Protein AF-A0A6B2M6K3-F1 (afdb_monomer)

Solvent-accessible surface area (backbone atoms only — not comparable to full-atom values): 8985 Å² total; per-residue (Å²): 139,57,72,66,62,59,53,53,52,53,52,53,50,50,54,51,51,53,51,52,51,52,52,52,52,52,52,51,50,54,51,51,52,52,50,50,53,51,52,49,52,56,49,52,51,53,48,51,51,50,52,54,51,51,57,51,49,53,51,51,51,52,51,51,50,53,51,51,52,53,63,71,32,72,67,44,54,53,52,48,34,61,72,72,67,51,92,77,68,83,80,56,78,90,74,64,80,85,81,79,84,74,91,65,91,80,83,84,75,96,70,80,93,74,83,83,76,92,72,74,95,67,74,81,75,82,77,66,74,74,67,71,68,65,65,78,70,62,82,83,130

pLDDT: mean 72.67, std 19.95, range [39.03, 97.38]

Mean predicted aligned error: 18.48 Å

Structure (mmCIF, N/CA/C/O backbone):
data_AF-A0A6B2M6K3-F1
#
_entry.id   AF-A0A6B2M6K3-F1
#
loop_
_atom_site.group_PDB
_atom_site.id
_atom_site.type_symbol
_atom_site.label_atom_id
_atom_site.label_alt_id
_atom_site.label_comp_id
_atom_site.label_asym_id
_atom_site.label_entity_id
_atom_site.label_seq_id
_atom_site.pdbx_PDB_ins_code
_atom_site.Cartn_x
_atom_site.Cartn_y
_atom_site.Cartn_z
_atom_site.occupancy
_atom_site.B_iso_or_equiv
_atom_site.auth_seq_id
_atom_site.auth_comp_id
_atom_site.auth_asym_id
_atom_site.auth_atom_id
_atom_site.pdbx_PDB_model_num
ATOM 1 N N . MET A 1 1 ? 34.472 6.040 -60.164 1.00 49.94 1 MET A N 1
ATOM 2 C CA . MET A 1 1 ? 34.054 5.332 -58.929 1.00 49.94 1 MET A CA 1
ATOM 3 C C . MET A 1 1 ? 32.538 5.441 -58.815 1.00 49.94 1 MET A C 1
ATOM 5 O O . MET A 1 1 ? 32.033 6.364 -58.208 1.00 49.94 1 MET A O 1
ATOM 9 N N . SER A 1 2 ? 31.827 4.780 -59.728 1.00 51.56 2 SER A N 1
ATOM 10 C CA . SER A 1 2 ? 31.154 3.479 -59.547 1.00 51.56 2 SER A CA 1
ATOM 11 C C . SER A 1 2 ? 29.862 3.610 -58.733 1.00 51.56 2 SER A C 1
ATOM 13 O O . SER A 1 2 ? 29.848 3.414 -57.521 1.00 51.56 2 SER A O 1
ATOM 15 N N . ALA A 1 3 ? 28.770 3.923 -59.443 1.00 63.97 3 ALA A N 1
ATOM 16 C CA . ALA A 1 3 ? 27.399 3.917 -58.926 1.00 63.97 3 ALA A CA 1
ATOM 17 C C . ALA A 1 3 ? 27.023 2.577 -58.261 1.00 63.97 3 ALA A C 1
ATOM 19 O O . ALA A 1 3 ? 26.192 2.549 -57.360 1.00 63.97 3 ALA A O 1
ATOM 20 N N . MET A 1 4 ? 27.705 1.489 -58.636 1.00 63.09 4 MET A N 1
ATOM 21 C CA . MET A 1 4 ? 27.540 0.165 -58.041 1.00 63.09 4 MET A CA 1
ATOM 22 C C . MET A 1 4 ? 27.982 0.117 -56.565 1.00 63.09 4 MET A C 1
ATOM 24 O O . MET A 1 4 ? 27.275 -0.444 -55.736 1.00 63.09 4 MET A O 1
ATOM 28 N N . ILE A 1 5 ? 29.083 0.787 -56.198 1.00 71.19 5 ILE A N 1
ATOM 29 C CA . ILE A 1 5 ? 29.545 0.870 -54.794 1.00 71.19 5 ILE A CA 1
ATOM 30 C C . ILE A 1 5 ? 28.555 1.696 -53.949 1.00 71.19 5 ILE A C 1
ATOM 32 O O . ILE A 1 5 ? 28.354 1.456 -52.756 1.00 71.19 5 ILE A O 1
ATOM 36 N N . GLN A 1 6 ? 27.893 2.675 -54.570 1.00 73.12 6 GLN A N 1
ATOM 37 C CA . GLN A 1 6 ? 26.918 3.534 -53.901 1.00 73.12 6 GLN A CA 1
ATOM 38 C C . GLN A 1 6 ? 25.573 2.826 -53.643 1.00 73.12 6 GLN A C 1
ATOM 40 O O . GLN A 1 6 ? 24.878 3.166 -52.687 1.00 73.12 6 GLN A O 1
ATOM 45 N N . GLU A 1 7 ? 25.204 1.840 -54.462 1.00 75.44 7 GLU A N 1
ATOM 46 C CA . GLU A 1 7 ? 24.021 0.994 -54.251 1.00 75.44 7 GLU A CA 1
ATOM 47 C C . GLU A 1 7 ? 24.249 -0.006 -53.107 1.00 75.44 7 GLU A C 1
ATOM 49 O O . GLU A 1 7 ? 23.431 -0.098 -52.189 1.00 75.44 7 GLU A O 1
ATOM 54 N N . GLU A 1 8 ? 25.401 -0.687 -53.095 1.00 80.25 8 GLU A N 1
ATOM 55 C CA . GLU A 1 8 ? 25.747 -1.648 -52.041 1.00 80.25 8 GLU A CA 1
ATOM 56 C C . GLU A 1 8 ? 25.802 -0.982 -50.661 1.00 80.25 8 GLU 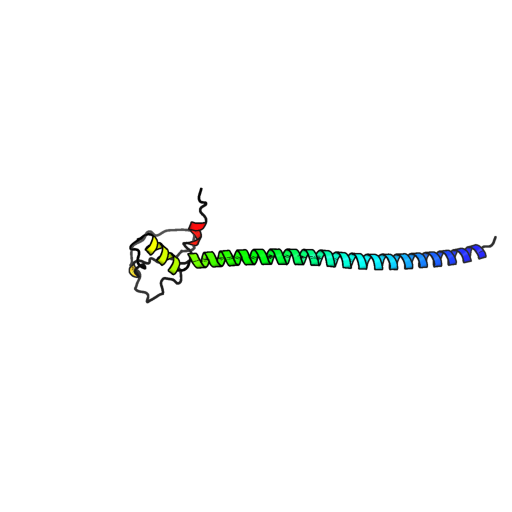A C 1
ATOM 58 O O . GLU A 1 8 ? 25.205 -1.463 -49.696 1.00 80.25 8 GLU A O 1
ATOM 63 N N . THR A 1 9 ? 26.442 0.185 -50.566 1.00 85.06 9 THR A N 1
ATOM 64 C CA . THR A 1 9 ? 26.547 0.936 -49.304 1.00 85.06 9 THR A CA 1
ATOM 65 C C . THR A 1 9 ? 25.189 1.361 -48.742 1.00 85.06 9 THR A C 1
ATOM 67 O O . THR A 1 9 ? 25.025 1.347 -47.519 1.00 85.06 9 THR A O 1
ATOM 70 N N . ARG A 1 10 ? 24.189 1.664 -49.588 1.00 85.94 10 ARG A N 1
ATOM 71 C CA . ARG A 1 10 ? 22.808 1.956 -49.144 1.00 85.94 10 ARG A CA 1
ATOM 72 C C . ARG A 1 10 ? 22.110 0.735 -48.555 1.00 85.94 10 ARG A C 1
ATOM 74 O O . ARG A 1 10 ? 21.361 0.872 -47.589 1.00 85.94 10 ARG A O 1
ATOM 81 N N . ILE A 1 11 ? 22.331 -0.448 -49.127 1.00 90.44 11 ILE A N 1
ATOM 82 C CA . ILE A 1 11 ? 21.752 -1.696 -48.613 1.00 90.44 11 ILE A CA 1
ATOM 83 C C . ILE A 1 11 ? 22.368 -2.022 -47.250 1.00 90.44 11 ILE A C 1
ATOM 85 O O . ILE A 1 11 ? 21.630 -2.256 -46.292 1.00 90.44 11 ILE A O 1
ATOM 89 N N . TYR A 1 12 ? 23.696 -1.940 -47.126 1.00 92.12 12 TYR A N 1
ATOM 90 C CA . TYR A 1 12 ? 24.377 -2.172 -45.851 1.00 92.12 12 TYR A CA 1
ATOM 91 C C . TYR A 1 12 ? 23.943 -1.184 -44.770 1.00 92.12 12 TYR A C 1
ATOM 93 O O . TYR A 1 12 ? 23.633 -1.610 -43.661 1.00 92.12 12 TYR A O 1
ATOM 101 N N . THR A 1 13 ? 23.837 0.113 -45.080 1.00 92.12 13 THR A N 1
ATOM 102 C CA . THR A 1 13 ? 23.336 1.092 -44.098 1.00 92.12 13 THR A CA 1
ATOM 103 C C . THR A 1 13 ? 21.896 0.805 -43.692 1.00 92.12 13 THR A C 1
ATOM 105 O O . THR A 1 13 ? 21.605 0.839 -42.500 1.00 92.12 13 THR A O 1
ATOM 108 N N . ARG A 1 14 ? 21.002 0.444 -44.623 1.00 94.00 14 ARG A N 1
ATOM 109 C CA 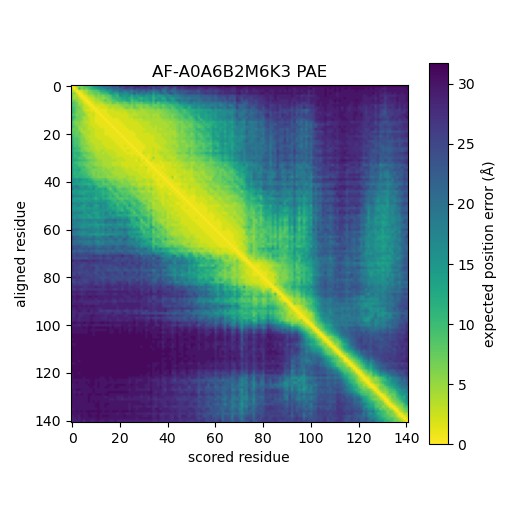. ARG A 1 14 ? 19.623 0.051 -44.276 1.00 94.00 14 ARG A CA 1
ATOM 110 C C . ARG A 1 14 ? 19.581 -1.161 -43.347 1.00 94.00 14 ARG A C 1
ATOM 112 O O . ARG A 1 14 ? 18.906 -1.106 -42.321 1.00 94.00 14 ARG A O 1
ATOM 119 N N . ILE A 1 15 ? 20.324 -2.222 -43.656 1.00 95.12 15 ILE A N 1
ATOM 120 C CA . ILE A 1 15 ? 20.386 -3.425 -42.810 1.00 95.12 15 ILE A CA 1
ATOM 121 C C . ILE A 1 15 ? 20.922 -3.074 -41.418 1.00 95.12 15 ILE A C 1
ATOM 123 O O . ILE A 1 15 ? 20.342 -3.481 -40.413 1.00 95.12 15 ILE A O 1
ATOM 127 N N . LEU A 1 16 ? 21.979 -2.264 -41.347 1.00 95.88 16 LEU A N 1
ATOM 128 C CA . LEU A 1 16 ? 22.587 -1.850 -40.085 1.00 95.88 16 LEU A CA 1
ATOM 129 C C . LEU A 1 16 ? 21.611 -1.000 -39.252 1.00 95.88 16 LEU A C 1
ATOM 131 O O . LEU A 1 16 ? 21.454 -1.242 -38.057 1.00 95.88 16 LEU A O 1
ATOM 135 N N . THR A 1 17 ? 20.868 -0.081 -39.881 1.00 96.00 17 THR A N 1
ATOM 136 C CA . THR A 1 17 ? 19.826 0.692 -39.183 1.00 96.00 17 THR A CA 1
ATOM 137 C C . THR A 1 17 ? 18.695 -0.185 -38.651 1.00 96.00 17 THR A C 1
ATOM 139 O O . THR A 1 17 ? 18.258 0.022 -37.521 1.00 96.00 17 THR A O 1
ATOM 142 N N . LEU A 1 18 ? 18.253 -1.195 -39.409 1.00 96.00 18 LEU A N 1
ATOM 143 C CA . LEU A 1 18 ? 17.226 -2.136 -38.952 1.00 96.00 18 LEU A CA 1
ATOM 144 C C . LEU A 1 18 ? 17.717 -2.979 -37.772 1.00 96.00 18 LEU A C 1
ATOM 146 O O . LEU A 1 18 ? 16.963 -3.203 -36.829 1.00 96.00 18 LEU A O 1
ATOM 150 N N . LEU A 1 19 ? 18.981 -3.400 -37.793 1.00 96.81 19 LEU A N 1
ATOM 151 C CA . LEU A 1 19 ? 19.582 -4.175 -36.710 1.00 96.81 19 LEU A CA 1
ATOM 152 C C . LEU A 1 19 ? 19.698 -3.344 -35.425 1.00 96.81 19 LEU A C 1
ATOM 154 O O . LEU A 1 19 ? 19.334 -3.823 -34.352 1.00 96.81 19 LEU A O 1
ATOM 158 N N . ILE A 1 20 ? 20.130 -2.084 -35.532 1.00 96.88 20 ILE A N 1
ATOM 159 C CA . ILE A 1 20 ? 20.167 -1.158 -34.391 1.00 96.88 20 ILE A CA 1
ATOM 160 C C . ILE A 1 20 ? 18.758 -0.920 -33.846 1.00 96.88 20 ILE A C 1
ATOM 162 O O . ILE A 1 20 ? 18.562 -0.946 -32.633 1.00 96.88 20 ILE A O 1
ATOM 166 N N . LEU A 1 21 ? 17.771 -0.716 -34.720 1.00 97.38 21 LEU A N 1
ATOM 167 C CA . LEU A 1 21 ? 16.391 -0.488 -34.301 1.00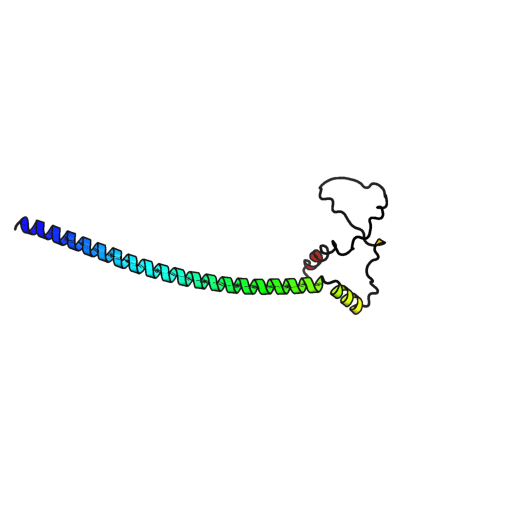 97.38 21 LEU A CA 1
ATOM 168 C C . LEU A 1 21 ? 15.816 -1.711 -33.579 1.00 97.38 21 LEU A C 1
ATOM 170 O O . LEU A 1 21 ? 15.211 -1.567 -32.519 1.00 97.38 21 LEU A O 1
ATOM 174 N N . LEU A 1 22 ? 16.071 -2.915 -34.094 1.00 97.19 22 LEU A N 1
ATOM 175 C CA . LEU A 1 22 ? 15.697 -4.164 -33.434 1.00 97.19 22 LEU A CA 1
ATOM 176 C C . LEU A 1 22 ? 16.334 -4.265 -32.040 1.00 97.19 22 LEU A C 1
ATOM 178 O O . LEU A 1 22 ? 15.634 -4.538 -31.067 1.00 97.19 22 LEU A O 1
ATOM 182 N N . ALA A 1 23 ? 17.639 -4.002 -31.930 1.00 96.38 23 ALA A N 1
ATOM 183 C CA . ALA A 1 23 ? 18.350 -4.024 -30.654 1.00 96.38 23 ALA A CA 1
ATOM 184 C C . ALA A 1 23 ? 17.807 -2.974 -29.666 1.00 96.38 23 ALA A C 1
ATOM 186 O O . ALA A 1 23 ? 17.640 -3.253 -28.482 1.00 96.38 23 ALA A O 1
ATOM 187 N N . ALA A 1 24 ? 17.476 -1.772 -30.139 1.00 97.12 24 ALA A N 1
ATOM 188 C CA . ALA A 1 24 ? 16.902 -0.725 -29.301 1.00 97.12 24 ALA A CA 1
ATOM 189 C C . ALA A 1 24 ? 15.514 -1.115 -28.767 1.00 97.12 24 ALA A C 1
ATOM 191 O O . ALA A 1 24 ? 15.217 -0.902 -27.588 1.00 97.12 24 ALA A O 1
ATOM 192 N N . VAL A 1 25 ? 14.671 -1.726 -29.604 1.00 96.94 25 VAL A N 1
ATOM 193 C CA . VAL A 1 25 ? 13.336 -2.197 -29.204 1.00 96.94 25 VAL A CA 1
ATOM 194 C C . VAL A 1 25 ? 13.434 -3.339 -28.191 1.00 96.94 25 VAL A C 1
ATOM 196 O O . VAL A 1 25 ? 12.714 -3.332 -27.195 1.00 96.94 25 VAL A O 1
ATOM 199 N N . THR A 1 26 ? 14.344 -4.297 -28.381 1.00 96.81 26 THR A N 1
ATOM 200 C CA . THR A 1 26 ? 14.504 -5.403 -27.424 1.00 96.81 26 THR A CA 1
ATOM 201 C C . THR A 1 26 ? 15.050 -4.923 -26.082 1.00 96.81 26 THR A C 1
ATOM 203 O O . THR A 1 26 ? 14.507 -5.290 -25.041 1.00 96.81 26 THR A O 1
ATOM 206 N N . VAL A 1 27 ? 16.066 -4.055 -26.079 1.00 96.44 27 VAL A N 1
ATOM 207 C CA . VAL A 1 27 ? 16.647 -3.512 -24.840 1.00 96.44 27 VAL A CA 1
ATOM 208 C C . VAL A 1 27 ? 15.633 -2.654 -24.088 1.00 96.44 27 VAL A C 1
ATOM 210 O O . VAL A 1 27 ? 15.465 -2.827 -22.881 1.00 96.44 27 VAL A O 1
ATOM 213 N N . SER A 1 28 ? 14.916 -1.768 -24.784 1.00 96.06 28 SER A N 1
ATOM 214 C CA . SER A 1 28 ? 13.873 -0.944 -24.159 1.00 96.06 28 SER A CA 1
ATOM 215 C C . SER A 1 28 ? 12.710 -1.786 -23.628 1.00 96.06 28 SER A C 1
ATOM 217 O O . SER A 1 28 ? 12.238 -1.530 -22.521 1.00 96.06 28 SER A O 1
ATOM 219 N N . GLY A 1 29 ? 12.306 -2.840 -24.344 1.00 95.75 29 GLY A N 1
ATOM 220 C CA . GLY A 1 29 ? 11.296 -3.794 -23.882 1.00 95.75 29 GLY A CA 1
ATOM 221 C C . GLY A 1 29 ? 11.713 -4.528 -22.605 1.00 95.75 29 GLY A C 1
ATOM 222 O O . GLY A 1 29 ? 10.955 -4.566 -21.633 1.00 95.75 29 GLY A O 1
ATOM 223 N N . CYS A 1 30 ? 12.942 -5.050 -22.563 1.00 94.88 30 CYS A N 1
ATOM 224 C CA . CYS A 1 30 ? 13.494 -5.706 -21.376 1.00 94.88 30 CYS A CA 1
ATOM 225 C C . CYS A 1 30 ? 13.592 -4.746 -20.183 1.00 94.88 30 CYS A C 1
ATOM 227 O O . CYS A 1 30 ? 13.190 -5.093 -19.071 1.00 94.88 30 CYS A O 1
ATOM 229 N N . LEU A 1 31 ? 14.079 -3.524 -20.411 1.00 95.88 31 LEU A N 1
ATOM 230 C CA . LEU A 1 31 ? 14.190 -2.501 -19.373 1.00 95.88 31 LEU A CA 1
ATOM 231 C C . LEU A 1 31 ? 12.812 -2.098 -18.830 1.00 95.88 31 LEU A C 1
ATOM 233 O O . LEU A 1 31 ? 12.639 -1.993 -17.617 1.00 95.88 31 LEU A O 1
ATOM 237 N N . GLY A 1 32 ? 11.821 -1.928 -19.709 1.00 95.19 32 GLY A N 1
ATOM 238 C CA . GLY A 1 32 ? 10.444 -1.617 -19.329 1.00 95.19 32 GLY A CA 1
ATOM 239 C C . GLY A 1 32 ? 9.811 -2.714 -18.473 1.00 95.19 32 GLY A C 1
ATOM 240 O O . GLY A 1 32 ? 9.155 -2.419 -17.473 1.00 95.19 32 GLY A O 1
ATOM 241 N N . LEU A 1 33 ? 10.062 -3.985 -18.803 1.00 95.06 33 LEU A N 1
ATOM 242 C CA . LEU A 1 33 ? 9.575 -5.115 -18.014 1.00 95.06 33 LEU A CA 1
ATOM 243 C C . LEU A 1 33 ? 10.191 -5.137 -16.609 1.00 95.06 33 LEU A C 1
ATOM 245 O O . LEU A 1 33 ? 9.479 -5.342 -15.626 1.00 95.06 33 LEU A O 1
ATOM 249 N N . LEU A 1 34 ? 11.502 -4.904 -16.502 1.00 95.62 34 LEU A N 1
ATOM 250 C CA . LEU A 1 34 ? 12.193 -4.829 -15.213 1.00 95.62 34 LEU A CA 1
ATOM 251 C C . LEU A 1 34 ? 11.664 -3.671 -14.362 1.00 95.62 34 LEU A C 1
ATOM 253 O O . LEU A 1 34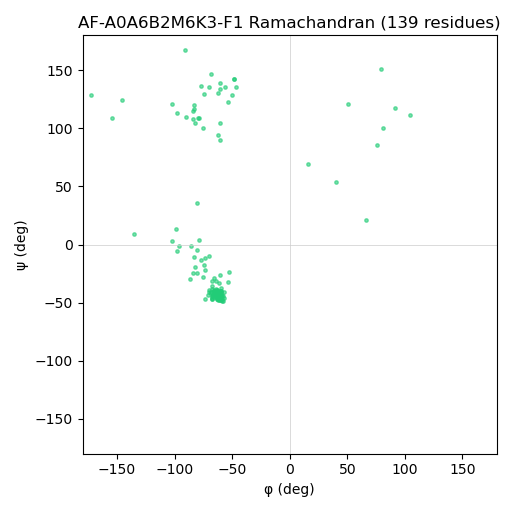 ? 11.361 -3.863 -13.184 1.00 95.62 34 LEU A O 1
ATOM 257 N N . TRP A 1 35 ? 11.463 -2.502 -14.972 1.00 94.25 35 TRP A N 1
ATOM 258 C CA . TRP A 1 35 ? 10.851 -1.353 -14.307 1.00 94.25 35 TRP A CA 1
ATOM 259 C C . TRP A 1 35 ? 9.452 -1.664 -13.786 1.00 94.25 35 TRP A C 1
ATOM 261 O O . TRP A 1 35 ? 9.132 -1.327 -12.647 1.00 94.25 35 TRP A O 1
ATOM 271 N N . LEU A 1 36 ? 8.629 -2.350 -14.582 1.00 95.25 36 LEU A N 1
ATOM 272 C CA . LEU A 1 36 ? 7.291 -2.755 -14.165 1.00 95.25 36 LEU A CA 1
ATOM 273 C C . LEU A 1 36 ? 7.346 -3.703 -12.962 1.00 95.25 36 LEU A C 1
ATOM 275 O O . LEU A 1 36 ? 6.604 -3.515 -12.000 1.00 95.25 36 LEU A O 1
ATOM 279 N N . ARG A 1 37 ? 8.252 -4.688 -12.979 1.00 93.88 37 ARG A N 1
ATOM 280 C CA . ARG A 1 37 ? 8.459 -5.610 -11.852 1.00 93.88 37 ARG A CA 1
ATOM 281 C C . ARG A 1 37 ? 8.863 -4.866 -10.582 1.00 93.88 37 ARG A C 1
ATOM 283 O O . ARG A 1 37 ? 8.282 -5.116 -9.531 1.00 93.88 37 ARG A O 1
ATOM 290 N N . GLN A 1 38 ? 9.790 -3.917 -10.689 1.00 92.75 38 GLN A N 1
ATOM 291 C CA . GLN A 1 38 ? 10.212 -3.092 -9.560 1.00 92.75 38 GLN A CA 1
ATOM 292 C C . GLN A 1 38 ? 9.059 -2.233 -9.019 1.00 92.75 38 GLN A C 1
ATOM 294 O O . GLN A 1 38 ? 8.854 -2.156 -7.809 1.00 92.75 38 GLN A O 1
ATOM 299 N N . LYS A 1 39 ? 8.261 -1.629 -9.907 1.00 93.94 39 LYS A N 1
ATOM 300 C CA . LYS A 1 39 ? 7.060 -0.861 -9.546 1.00 93.94 39 LYS A CA 1
ATOM 301 C C . LYS A 1 39 ? 6.038 -1.715 -8.798 1.00 93.94 39 LYS A C 1
ATOM 303 O O . LYS A 1 39 ? 5.474 -1.236 -7.817 1.00 93.94 39 LYS A O 1
ATOM 308 N N . ILE A 1 40 ? 5.800 -2.951 -9.243 1.00 91.50 40 ILE A N 1
ATOM 309 C CA . ILE A 1 40 ? 4.880 -3.884 -8.578 1.00 91.50 40 ILE A CA 1
ATOM 310 C C . ILE A 1 40 ? 5.386 -4.217 -7.176 1.00 91.50 40 ILE A C 1
ATOM 312 O O . ILE A 1 40 ? 4.605 -4.134 -6.238 1.00 91.50 40 ILE A O 1
ATOM 316 N N . GLU A 1 41 ? 6.674 -4.528 -7.018 1.00 92.44 41 GLU A N 1
ATOM 317 C CA . GLU A 1 41 ? 7.244 -4.866 -5.708 1.00 92.44 41 GLU A CA 1
ATOM 318 C C . GLU A 1 41 ? 7.133 -3.695 -4.724 1.00 92.44 41 GLU A C 1
ATOM 320 O O . GLU A 1 41 ? 6.625 -3.860 -3.617 1.00 92.44 41 GLU A O 1
ATOM 325 N N . LEU A 1 42 ? 7.510 -2.487 -5.152 1.00 92.44 42 LEU A N 1
ATOM 326 C CA . LEU A 1 42 ? 7.368 -1.280 -4.332 1.00 92.44 42 LEU A CA 1
ATOM 327 C C . LEU A 1 42 ? 5.908 -1.017 -3.950 1.00 92.44 42 LEU A C 1
ATOM 329 O O . LEU A 1 42 ? 5.612 -0.663 -2.810 1.00 92.44 42 LEU A O 1
ATOM 333 N N . THR A 1 43 ? 4.987 -1.215 -4.895 1.00 90.81 43 THR A N 1
ATOM 334 C CA . THR A 1 43 ? 3.555 -1.026 -4.642 1.00 90.81 43 THR A CA 1
ATOM 335 C C . THR A 1 43 ? 3.035 -2.080 -3.667 1.00 90.81 43 THR A C 1
ATOM 337 O O . THR A 1 43 ? 2.348 -1.729 -2.718 1.00 90.81 43 THR A O 1
ATOM 340 N N . ALA A 1 44 ? 3.408 -3.350 -3.834 1.00 89.06 44 ALA A N 1
ATOM 341 C CA . ALA A 1 44 ? 3.001 -4.435 -2.947 1.00 89.06 44 ALA A CA 1
ATOM 342 C C . ALA A 1 44 ? 3.526 -4.238 -1.518 1.00 89.06 44 ALA A C 1
ATOM 344 O O . ALA A 1 44 ? 2.804 -4.492 -0.554 1.00 89.06 44 ALA A O 1
ATOM 345 N N . GLN A 1 45 ? 4.759 -3.748 -1.365 1.00 91.50 45 GLN A N 1
ATOM 346 C CA . GLN A 1 45 ? 5.313 -3.395 -0.057 1.00 91.50 45 GLN A CA 1
ATOM 347 C C . GLN A 1 45 ? 4.532 -2.252 0.599 1.00 91.50 45 GLN A C 1
ATOM 349 O O . GLN A 1 45 ? 4.162 -2.373 1.766 1.00 91.50 45 GLN A O 1
ATOM 354 N N . ALA A 1 46 ? 4.216 -1.194 -0.154 1.00 90.56 46 ALA A N 1
ATOM 355 C CA . ALA A 1 46 ? 3.398 -0.087 0.341 1.00 90.56 46 ALA A CA 1
ATOM 356 C C . ALA A 1 46 ? 1.974 -0.537 0.720 1.00 90.56 46 ALA A C 1
ATOM 358 O O . ALA A 1 46 ? 1.428 -0.114 1.738 1.00 90.56 46 ALA A O 1
ATOM 359 N N . THR A 1 47 ? 1.373 -1.441 -0.057 1.00 90.25 47 THR A N 1
ATOM 360 C CA . THR A 1 47 ? 0.070 -2.028 0.276 1.00 90.25 47 THR A CA 1
ATOM 361 C C . THR A 1 47 ? 0.142 -2.821 1.576 1.00 90.25 47 THR A C 1
ATOM 363 O O . THR A 1 47 ? -0.675 -2.597 2.463 1.00 90.25 47 THR A O 1
ATOM 366 N N . ARG A 1 48 ? 1.155 -3.678 1.750 1.00 91.69 48 ARG A N 1
ATOM 367 C CA . ARG A 1 48 ? 1.340 -4.440 2.994 1.00 91.69 48 ARG A CA 1
ATOM 368 C C . ARG A 1 48 ? 1.538 -3.533 4.204 1.00 91.69 48 ARG A C 1
ATOM 370 O O . ARG A 1 48 ? 0.978 -3.812 5.260 1.00 91.69 48 ARG A O 1
ATOM 377 N N . SER A 1 49 ? 2.303 -2.445 4.084 1.00 92.38 49 SER A N 1
ATOM 378 C CA . SER A 1 49 ? 2.446 -1.504 5.202 1.00 92.38 49 SER A CA 1
ATOM 379 C C . SER A 1 49 ? 1.104 -0.876 5.577 1.00 92.38 49 SER A C 1
ATOM 381 O O . SER A 1 49 ? 0.755 -0.867 6.757 1.00 92.38 49 SER A O 1
ATOM 383 N N . LEU A 1 50 ? 0.307 -0.458 4.589 1.00 90.62 50 LEU A N 1
ATOM 384 C CA . LEU A 1 50 ? -1.029 0.094 4.826 1.00 90.62 50 LEU A CA 1
ATOM 385 C C . LEU A 1 50 ? -1.971 -0.933 5.467 1.00 90.62 50 LEU A C 1
ATOM 387 O O . LEU A 1 50 ? -2.660 -0.609 6.429 1.00 90.62 50 LEU A O 1
ATOM 391 N N . GLU A 1 51 ? -1.958 -2.187 5.012 1.00 92.62 51 GLU A N 1
ATOM 392 C CA . GLU A 1 51 ? -2.727 -3.272 5.637 1.00 92.62 51 GLU A CA 1
ATOM 393 C C . GLU A 1 51 ? -2.363 -3.450 7.117 1.00 92.62 51 GLU A C 1
ATOM 395 O O . GLU A 1 51 ? -3.243 -3.621 7.963 1.00 92.62 51 GLU A O 1
ATOM 400 N N . THR A 1 52 ? -1.073 -3.365 7.465 1.00 94.00 52 THR A N 1
ATOM 401 C CA . THR A 1 52 ? -0.657 -3.468 8.871 1.00 94.00 52 THR A CA 1
ATOM 402 C C . THR A 1 52 ? -1.118 -2.284 9.715 1.00 94.00 52 THR A C 1
ATOM 404 O O . THR A 1 52 ? -1.455 -2.477 10.885 1.00 94.00 52 THR A O 1
ATOM 407 N N . GLU A 1 53 ? -1.147 -1.075 9.154 1.00 93.12 53 GLU A N 1
ATOM 408 C CA . GLU A 1 53 ? -1.662 0.114 9.838 1.00 93.12 53 GLU A CA 1
ATOM 409 C C . GLU A 1 53 ? -3.169 0.017 10.053 1.00 93.12 53 GLU A C 1
ATOM 411 O O . GLU A 1 53 ? -3.632 0.183 11.181 1.00 93.12 53 GLU A O 1
ATOM 416 N N . ILE A 1 54 ? -3.920 -0.382 9.024 1.00 93.50 54 ILE A N 1
ATOM 417 C CA . ILE A 1 54 ? -5.363 -0.625 9.120 1.00 93.50 54 ILE A CA 1
ATOM 418 C C . ILE A 1 54 ? -5.657 -1.670 10.200 1.00 93.50 54 ILE A C 1
ATOM 420 O O . ILE A 1 54 ? -6.500 -1.449 11.066 1.00 93.50 54 ILE A O 1
ATOM 424 N N . ALA A 1 55 ? -4.911 -2.777 10.229 1.00 94.56 55 ALA A N 1
ATOM 425 C CA . ALA A 1 55 ? -5.088 -3.808 11.247 1.00 94.56 55 ALA A CA 1
ATOM 426 C C . ALA A 1 55 ? -4.739 -3.322 12.668 1.00 94.56 55 ALA A C 1
ATOM 428 O O . ALA A 1 55 ? -5.251 -3.855 13.656 1.00 94.56 55 ALA A O 1
ATOM 429 N N . LYS A 1 56 ? -3.828 -2.353 12.826 1.00 93.69 56 LYS A N 1
ATOM 430 C CA . LYS A 1 56 ? -3.564 -1.720 14.131 1.00 93.69 56 LYS A CA 1
ATOM 431 C C . LYS A 1 56 ? -4.735 -0.835 14.541 1.00 93.69 56 LYS A C 1
ATOM 433 O O . LYS A 1 56 ? -5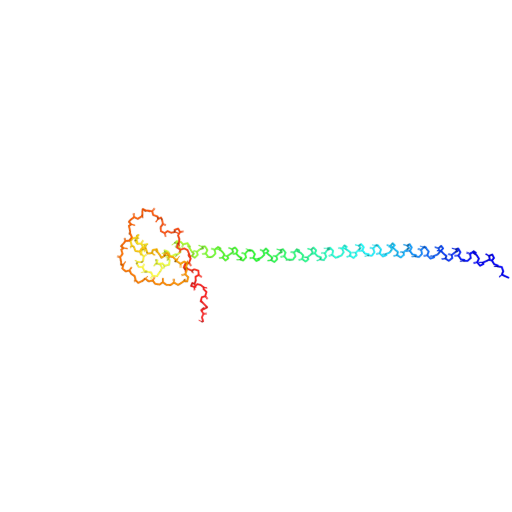.163 -0.916 15.691 1.00 93.69 56 LYS A O 1
ATOM 438 N N . GLU A 1 57 ? -5.270 -0.052 13.613 1.00 92.81 57 GLU A N 1
ATOM 439 C CA . GLU A 1 57 ? -6.378 0.856 13.893 1.00 92.81 57 GLU A CA 1
ATOM 440 C C . GLU A 1 57 ? -7.672 0.097 14.198 1.00 92.81 57 GLU A C 1
ATOM 442 O O . GLU A 1 57 ? -8.347 0.388 15.177 1.00 92.81 57 GLU A O 1
ATOM 447 N N . GLU A 1 58 ? -7.960 -0.983 13.473 1.00 93.50 58 GLU A N 1
ATOM 448 C CA . GLU A 1 58 ? -9.105 -1.853 13.754 1.00 93.50 58 GLU A CA 1
ATOM 449 C C . GLU A 1 58 ? -9.026 -2.471 15.164 1.00 93.50 58 GLU A C 1
ATOM 451 O O . GLU A 1 58 ? -10.031 -2.609 15.863 1.00 93.50 58 GLU A O 1
ATOM 456 N N . ARG A 1 59 ? -7.822 -2.834 15.630 1.00 92.19 59 ARG A N 1
ATOM 457 C CA . ARG A 1 59 ? -7.626 -3.292 17.017 1.00 92.19 59 ARG A CA 1
ATOM 458 C C . ARG A 1 59 ? -7.894 -2.177 18.026 1.00 92.19 59 ARG A C 1
ATOM 460 O O . ARG A 1 59 ? -8.500 -2.459 19.057 1.00 92.19 59 ARG A O 1
ATOM 467 N N . ARG A 1 60 ? -7.474 -0.939 17.743 1.00 92.50 60 ARG A N 1
ATOM 468 C CA . ARG A 1 60 ? -7.789 0.222 18.594 1.00 92.50 60 ARG A CA 1
ATOM 469 C C . ARG A 1 60 ? -9.290 0.472 18.643 1.00 92.50 60 ARG A C 1
ATOM 471 O O . ARG A 1 60 ? -9.830 0.613 19.735 1.00 92.50 60 ARG A O 1
ATOM 478 N N . LEU A 1 61 ? -9.958 0.429 17.494 1.00 92.38 61 LEU A N 1
ATOM 479 C CA . LEU A 1 61 ? -11.401 0.604 17.396 1.00 92.38 61 LEU A CA 1
ATOM 480 C C . LEU A 1 61 ? -12.140 -0.451 18.226 1.00 92.38 61 LEU A C 1
ATOM 482 O O . LEU A 1 61 ? -12.968 -0.102 19.057 1.00 92.38 61 LEU A O 1
ATOM 486 N N . ARG A 1 62 ? -11.770 -1.732 18.086 1.00 89.56 62 ARG A N 1
ATOM 487 C CA . ARG A 1 62 ? -12.335 -2.821 18.901 1.00 89.56 62 ARG A CA 1
ATOM 488 C C . ARG A 1 62 ? -12.093 -2.639 20.394 1.00 89.56 62 ARG A C 1
ATOM 490 O O . ARG A 1 62 ? -12.973 -2.951 21.191 1.00 89.56 62 ARG A O 1
ATOM 497 N N . TYR A 1 63 ? -10.913 -2.168 20.791 1.00 92.31 63 TYR A N 1
ATOM 498 C CA . TYR A 1 63 ? -10.625 -1.896 22.197 1.00 92.31 63 TYR A CA 1
ATOM 499 C C . TYR A 1 63 ? -11.537 -0.796 22.748 1.00 92.31 63 TYR A C 1
ATOM 501 O O . TYR A 1 63 ? -12.128 -0.969 23.813 1.00 92.31 63 TYR A O 1
ATOM 509 N N . VAL A 1 64 ? -11.682 0.306 22.009 1.00 89.56 64 VAL A N 1
ATOM 510 C CA . VAL A 1 64 ? -12.575 1.408 22.385 1.00 89.56 64 VAL A CA 1
ATOM 511 C C . VAL A 1 64 ? -14.023 0.932 22.435 1.00 89.56 64 VAL A C 1
ATOM 513 O O . VAL A 1 64 ? -14.695 1.181 23.427 1.00 89.56 64 VAL A O 1
ATOM 516 N N . ASP A 1 65 ? -14.478 0.174 21.442 1.00 86.00 65 ASP A N 1
ATOM 517 C CA . ASP A 1 65 ? -15.829 -0.392 21.406 1.00 86.00 65 ASP A CA 1
ATOM 518 C C . ASP A 1 65 ? -16.093 -1.315 22.604 1.00 86.00 65 ASP A C 1
ATOM 520 O O . ASP A 1 65 ? -17.096 -1.185 23.302 1.00 86.00 65 ASP A O 1
ATOM 524 N N . THR A 1 66 ? -15.122 -2.165 22.950 1.00 86.25 66 THR A N 1
ATOM 525 C CA . THR A 1 66 ? -15.191 -3.007 24.154 1.00 86.25 66 THR A CA 1
ATOM 526 C C . THR A 1 66 ? -15.312 -2.159 25.423 1.00 86.25 66 THR A C 1
ATOM 528 O O . THR A 1 66 ? -16.077 -2.501 26.324 1.00 86.25 66 THR A O 1
ATOM 531 N N . LYS A 1 67 ? -14.586 -1.037 25.508 1.00 84.25 67 LYS A N 1
ATOM 532 C CA . LYS A 1 67 ? -14.644 -0.119 26.656 1.00 84.25 67 LYS A CA 1
ATOM 533 C C . LYS A 1 67 ? -15.966 0.638 26.730 1.00 84.25 67 LYS A C 1
ATOM 535 O O . LYS A 1 67 ? -16.524 0.764 27.816 1.00 84.25 67 LYS A O 1
ATOM 540 N N . ILE A 1 68 ? -16.495 1.091 25.597 1.00 81.06 68 ILE A N 1
ATOM 541 C CA . ILE A 1 68 ? -17.820 1.712 25.509 1.00 81.06 68 ILE A CA 1
ATOM 542 C C . ILE A 1 68 ? -18.879 0.709 25.960 1.00 81.06 68 ILE A C 1
ATOM 544 O O . ILE A 1 68 ? -19.693 1.043 26.818 1.00 81.06 68 ILE A O 1
ATOM 548 N N . ALA A 1 69 ? -18.832 -0.525 25.457 1.00 76.31 69 ALA A N 1
ATOM 549 C CA . ALA A 1 69 ? -19.745 -1.587 25.856 1.00 76.31 69 ALA A CA 1
ATOM 550 C C . ALA A 1 69 ? -19.646 -1.899 27.358 1.00 76.31 69 ALA A C 1
ATOM 552 O O . ALA A 1 69 ? -20.670 -2.101 28.000 1.00 76.31 69 ALA A O 1
ATOM 553 N N . GLU A 1 70 ? -18.443 -1.901 27.938 1.00 75.44 70 GLU A N 1
ATOM 554 C CA . GLU A 1 70 ? -18.239 -2.076 29.382 1.00 75.44 70 GLU A CA 1
ATOM 555 C C . GLU A 1 70 ? -18.899 -0.950 30.196 1.00 75.44 70 GLU A C 1
ATOM 557 O O . GLU A 1 70 ? -19.562 -1.226 31.193 1.00 75.44 70 GLU A O 1
ATOM 562 N N . ILE A 1 71 ? -18.780 0.304 29.749 1.00 75.62 71 ILE A N 1
ATOM 563 C CA . ILE A 1 71 ? -19.395 1.469 30.409 1.00 75.62 71 ILE A CA 1
ATOM 564 C C . ILE A 1 71 ? -20.924 1.463 30.252 1.00 75.62 71 ILE A C 1
ATOM 566 O O . ILE A 1 71 ? -21.644 1.786 31.193 1.00 75.62 71 ILE A O 1
ATOM 570 N N . HIS A 1 72 ? -21.430 1.070 29.081 1.00 71.44 72 HIS A N 1
ATOM 571 C CA . HIS A 1 72 ? -22.864 1.062 28.767 1.00 71.44 72 HIS A CA 1
ATOM 572 C C . HIS A 1 72 ? -23.603 -0.158 29.336 1.00 71.44 72 HIS A C 1
ATOM 574 O O . HIS A 1 72 ? -24.828 -0.250 29.228 1.00 71.44 72 HIS A O 1
ATOM 580 N N . GLN A 1 73 ? -22.895 -1.106 29.955 1.00 70.25 73 GLN A N 1
ATOM 581 C CA . GLN A 1 73 ? -23.535 -2.242 30.602 1.00 70.25 73 GLN A CA 1
ATOM 582 C C . GLN A 1 73 ? -24.283 -1.806 31.873 1.00 70.25 73 GLN A C 1
ATOM 584 O O . GLN A 1 73 ? -23.715 -1.123 32.728 1.00 70.25 73 GLN A O 1
ATOM 589 N N . PRO A 1 74 ? -25.520 -2.290 32.091 1.00 66.06 74 PRO A N 1
ATOM 590 C CA . PRO A 1 74 ? -26.296 -1.968 33.293 1.00 66.06 74 PRO A CA 1
ATOM 591 C C . PRO A 1 74 ? -25.594 -2.417 34.588 1.00 66.06 74 PRO A C 1
ATOM 593 O O . PRO A 1 74 ? -25.767 -1.796 35.635 1.00 66.06 74 PRO A O 1
ATOM 596 N N . LEU A 1 75 ? -24.736 -3.444 34.512 1.00 70.00 75 LEU A N 1
ATOM 597 C CA . LEU A 1 75 ? -23.893 -3.877 35.630 1.00 70.00 75 LEU A CA 1
ATOM 598 C C . LEU A 1 75 ? -22.861 -2.824 36.061 1.00 70.00 75 LEU A C 1
ATOM 600 O O . LEU A 1 75 ? -22.504 -2.788 37.239 1.00 70.00 75 LEU A O 1
ATOM 604 N N . TYR A 1 76 ? -22.351 -1.998 35.143 1.00 69.69 76 TYR A N 1
ATOM 605 C CA . TYR A 1 76 ? -21.389 -0.949 35.483 1.00 69.69 76 TYR A CA 1
ATOM 606 C C . TYR A 1 76 ? -22.051 0.128 36.348 1.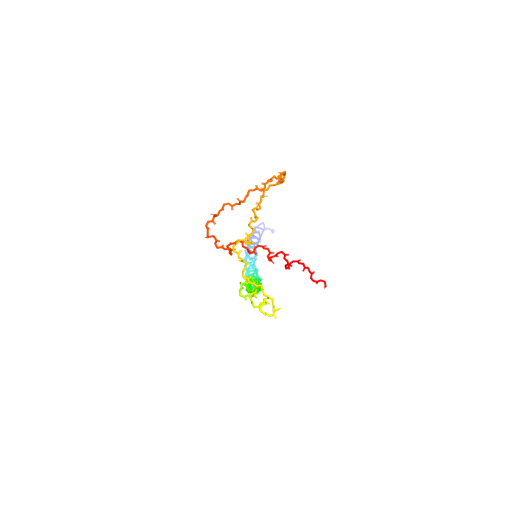00 69.69 76 TYR A C 1
ATOM 608 O O . TYR A 1 76 ? -21.545 0.448 37.426 1.00 69.69 76 TYR A O 1
ATOM 616 N N . LEU A 1 77 ? -23.242 0.582 35.945 1.00 69.44 77 LEU A N 1
ATOM 617 C CA . LEU A 1 77 ? -24.064 1.518 36.717 1.00 69.44 77 LEU A CA 1
ATOM 618 C C . LEU A 1 77 ? -24.405 0.965 38.110 1.00 69.44 77 LEU A C 1
ATOM 620 O O . LEU A 1 77 ? -24.242 1.668 39.104 1.00 69.44 77 LEU A O 1
ATOM 624 N N . GLU A 1 78 ? -24.794 -0.309 38.219 1.00 71.25 78 GLU A N 1
ATOM 625 C CA . GLU A 1 78 ? -25.104 -0.930 39.515 1.00 71.25 78 GLU A CA 1
ATOM 626 C C . GLU A 1 78 ? -23.881 -0.981 40.452 1.00 71.25 78 GLU A C 1
ATOM 628 O O . GLU A 1 78 ? -23.980 -0.694 41.650 1.00 71.25 78 GLU A O 1
ATOM 633 N N . ARG A 1 79 ? -22.696 -1.304 39.912 1.00 74.50 79 ARG A N 1
ATOM 634 C CA . ARG A 1 79 ? -21.435 -1.276 40.672 1.00 74.50 79 ARG A CA 1
ATOM 635 C C . ARG A 1 79 ? -21.090 0.137 41.133 1.00 74.50 79 ARG A C 1
ATOM 637 O O . ARG A 1 79 ? -20.635 0.309 42.263 1.00 74.50 79 ARG A O 1
ATOM 644 N N . GLN A 1 80 ? -21.301 1.137 40.283 1.00 71.94 80 GLN A N 1
ATOM 645 C CA . GLN A 1 80 ? -20.985 2.529 40.588 1.00 71.94 80 GLN A CA 1
ATOM 646 C C . GLN A 1 80 ? -21.915 3.093 41.674 1.00 71.94 80 GLN A C 1
ATOM 648 O O . GLN A 1 80 ? -21.432 3.714 42.620 1.00 71.94 80 GLN A O 1
ATOM 653 N N . VAL A 1 81 ? -23.214 2.776 41.613 1.00 73.56 81 VAL A N 1
ATOM 654 C CA . VAL A 1 81 ? -24.210 3.107 42.649 1.00 73.56 81 VAL A CA 1
ATOM 655 C C . VAL A 1 81 ? -23.836 2.493 44.001 1.00 73.56 81 VAL A C 1
ATOM 657 O O . VAL A 1 81 ? -23.811 3.203 45.007 1.00 73.56 81 VAL A O 1
ATOM 660 N N . LYS A 1 82 ? -23.458 1.204 44.027 1.00 77.94 82 LYS A N 1
ATOM 661 C CA . LYS A 1 82 ? -22.976 0.524 45.244 1.00 77.94 82 LYS A CA 1
ATOM 662 C C . LYS A 1 82 ? -21.698 1.157 45.799 1.00 77.94 82 LYS A C 1
ATOM 664 O O . LYS A 1 82 ? -21.592 1.346 47.006 1.00 77.94 82 LYS A O 1
ATOM 669 N N . ARG A 1 83 ? -20.736 1.500 44.936 1.00 73.69 83 ARG A N 1
ATOM 670 C CA . ARG A 1 83 ? -19.455 2.109 45.339 1.00 73.69 83 ARG A CA 1
ATOM 671 C C . ARG A 1 83 ? -19.636 3.493 45.959 1.00 73.69 83 ARG A C 1
ATOM 673 O O . ARG A 1 83 ? -18.954 3.821 46.921 1.00 73.69 83 ARG A O 1
ATOM 680 N N . LEU A 1 84 ? -20.524 4.298 45.388 1.00 78.12 84 LEU A N 1
ATOM 681 C CA . LEU A 1 84 ? -20.802 5.662 45.836 1.00 78.12 84 LEU A CA 1
ATOM 682 C C . LEU A 1 84 ? -21.842 5.715 46.973 1.00 78.12 84 LEU A C 1
ATOM 684 O O . LEU A 1 84 ? -22.152 6.796 47.462 1.00 78.12 84 LEU A O 1
ATOM 688 N N . GLY A 1 85 ? -22.379 4.565 47.400 1.00 73.75 85 GLY A N 1
ATOM 689 C CA . GLY A 1 85 ? -23.339 4.479 48.501 1.00 73.75 85 GLY A CA 1
ATOM 690 C C . GLY A 1 85 ? -24.689 5.139 48.210 1.00 73.75 85 GLY A C 1
ATOM 691 O O . GLY A 1 85 ? -25.408 5.476 49.149 1.00 73.75 85 GLY A O 1
ATOM 692 N N . LEU A 1 86 ? -25.050 5.342 46.937 1.00 72.31 86 LEU A N 1
ATOM 693 C CA . LEU A 1 86 ? -26.356 5.904 46.595 1.00 72.31 86 LEU A CA 1
ATOM 694 C C . LEU A 1 86 ? -27.437 4.828 46.729 1.00 72.31 86 LEU A C 1
ATOM 696 O O . LEU A 1 86 ? -27.290 3.710 46.242 1.00 72.31 86 LEU A O 1
ATOM 700 N N . SER A 1 87 ? -28.577 5.185 47.315 1.00 70.44 87 SER A N 1
ATOM 701 C CA . SER A 1 87 ? -29.777 4.340 47.385 1.00 70.44 87 SER A CA 1
ATOM 702 C C . SER A 1 87 ? -30.601 4.370 46.085 1.00 70.44 87 SER A C 1
ATOM 704 O O . SER A 1 87 ? -31.832 4.332 46.108 1.00 70.44 87 SER A O 1
ATOM 706 N N . LEU A 1 88 ? -29.930 4.458 44.932 1.00 65.56 88 LEU A N 1
ATOM 707 C CA . LEU A 1 88 ? -30.568 4.484 43.616 1.00 65.56 88 LEU A CA 1
ATOM 708 C C . LEU A 1 88 ? -30.957 3.057 43.205 1.00 65.56 88 LEU A C 1
ATOM 710 O O . LEU A 1 88 ? -30.107 2.220 42.917 1.00 65.56 88 LEU A O 1
ATOM 714 N N . GLY A 1 89 ? -32.258 2.774 43.197 1.00 67.06 89 GLY A N 1
ATOM 715 C CA . GLY A 1 89 ? -32.819 1.549 42.627 1.00 67.06 89 GLY A CA 1
ATOM 716 C C . GLY A 1 89 ? -33.198 1.726 41.152 1.00 67.06 89 GLY A C 1
ATOM 717 O O . GLY A 1 89 ? -33.265 2.860 40.670 1.00 67.06 89 GLY A O 1
ATOM 718 N N . PRO A 1 90 ? -33.486 0.632 40.425 1.00 67.56 90 PRO A N 1
ATOM 719 C CA . PRO A 1 90 ? -34.027 0.731 39.076 1.00 67.56 90 PRO A CA 1
ATOM 720 C C . PRO A 1 90 ? -35.324 1.563 39.090 1.00 67.56 90 PRO A C 1
ATOM 722 O O . PRO A 1 90 ? -36.160 1.369 39.983 1.00 67.56 90 PRO A O 1
ATOM 725 N N . PRO A 1 91 ? -35.503 2.495 38.137 1.00 66.88 91 PRO A N 1
ATOM 726 C CA . PRO A 1 91 ? -36.671 3.366 38.104 1.00 66.88 91 PRO A CA 1
ATOM 727 C C . PRO A 1 91 ? -37.949 2.536 37.959 1.00 66.88 91 PRO A C 1
ATOM 729 O O . PRO A 1 91 ? -38.002 1.564 37.201 1.00 66.88 91 PRO A O 1
ATOM 732 N N . LYS A 1 92 ? -38.998 2.913 38.696 1.00 73.19 92 LYS A N 1
ATOM 733 C CA . LYS A 1 92 ? -40.308 2.260 38.568 1.00 73.19 92 LYS A CA 1
ATOM 734 C C . LYS A 1 92 ? -40.903 2.607 37.203 1.00 73.19 92 LYS A C 1
ATOM 736 O O . LYS A 1 92 ? -40.707 3.717 36.719 1.00 73.19 92 LYS A O 1
ATOM 741 N N . ALA A 1 93 ? -41.661 1.687 36.605 1.00 63.53 93 ALA A N 1
ATOM 742 C CA . ALA A 1 93 ? -42.250 1.876 35.272 1.00 63.53 93 ALA A CA 1
ATOM 743 C C . ALA A 1 93 ? -43.066 3.180 35.147 1.00 63.53 93 ALA A C 1
ATOM 745 O O . ALA A 1 93 ? -43.039 3.820 34.101 1.00 63.53 93 ALA A O 1
ATOM 746 N N . ASP A 1 94 ? -43.704 3.613 36.236 1.00 66.75 94 ASP A N 1
ATOM 747 C CA . ASP A 1 94 ? -44.505 4.842 36.296 1.00 66.75 94 ASP A CA 1
ATOM 748 C C . ASP A 1 94 ? -43.666 6.138 36.312 1.00 66.75 94 ASP A C 1
ATOM 750 O O . ASP A 1 94 ? -44.207 7.229 36.159 1.00 66.75 94 ASP A O 1
ATOM 754 N N . GLN A 1 95 ? -42.348 6.042 36.515 1.00 62.50 95 GLN A N 1
ATOM 755 C CA . GLN A 1 95 ? -41.412 7.176 36.545 1.00 62.50 95 GLN A CA 1
ATOM 756 C C . GLN A 1 95 ? -40.691 7.383 35.204 1.00 62.50 95 GLN A C 1
ATOM 758 O O . GLN A 1 95 ? -39.941 8.345 35.050 1.00 62.50 95 GLN A O 1
ATOM 763 N N . VAL A 1 96 ? -40.896 6.488 34.233 1.00 67.50 96 VAL A N 1
ATOM 764 C CA . VAL A 1 96 ? -40.254 6.557 32.917 1.00 67.50 96 VAL A CA 1
ATOM 765 C C . VAL A 1 96 ? -41.132 7.372 31.971 1.00 67.50 96 VAL A C 1
ATOM 767 O O . VAL A 1 96 ? -42.198 6.926 31.550 1.00 67.50 96 VAL A O 1
ATOM 770 N N . VAL A 1 97 ? -40.676 8.574 31.615 1.00 70.62 97 VAL A N 1
ATOM 771 C CA . VAL A 1 97 ? -41.364 9.449 30.657 1.00 70.62 97 VAL A CA 1
ATOM 772 C C . VAL A 1 97 ? -40.725 9.288 29.280 1.00 70.62 97 VAL A C 1
ATOM 774 O O . VAL A 1 97 ? -39.574 9.662 29.068 1.00 70.62 97 VAL A O 1
ATOM 777 N N . TYR A 1 98 ? -41.480 8.739 28.328 1.00 64.88 98 TYR A N 1
ATOM 778 C CA . TYR A 1 98 ? -41.037 8.607 26.940 1.00 64.88 98 TYR A CA 1
ATOM 779 C C . TYR A 1 98 ? -41.316 9.904 26.183 1.00 64.88 98 TYR A C 1
ATOM 781 O O . TYR A 1 98 ? -42.466 10.221 25.876 1.00 64.88 98 TYR A O 1
ATOM 789 N N . ILE A 1 99 ? -40.265 10.653 25.861 1.00 69.56 99 ILE A N 1
ATOM 790 C CA . ILE A 1 99 ? -40.379 11.852 25.031 1.00 69.56 99 ILE A CA 1
ATOM 791 C C . ILE A 1 99 ? -40.350 11.405 23.567 1.00 69.56 99 ILE A C 1
ATOM 793 O O . ILE A 1 99 ? -39.362 10.849 23.089 1.00 69.56 99 ILE A O 1
ATOM 797 N N . ARG A 1 100 ? -41.456 11.612 22.847 1.00 51.78 100 ARG A N 1
ATOM 798 C CA . ARG A 1 100 ? -41.515 11.365 21.405 1.00 51.78 100 ARG A CA 1
ATOM 799 C C . ARG A 1 100 ? -40.938 12.587 20.703 1.00 51.78 100 ARG A C 1
ATOM 801 O O . ARG A 1 100 ? -41.589 13.625 20.651 1.00 51.78 100 ARG A O 1
ATOM 808 N N . TRP A 1 101 ? -39.718 12.469 20.193 1.00 43.66 101 TRP A N 1
ATOM 809 C CA . TRP A 1 101 ? -39.094 13.509 19.380 1.00 43.66 101 TRP A CA 1
ATOM 810 C C . TRP A 1 101 ? -39.959 13.732 18.135 1.00 43.66 101 TRP A C 1
ATOM 812 O O . TRP A 1 101 ? -40.001 12.896 17.233 1.00 43.66 101 TRP A O 1
ATOM 822 N N . ALA A 1 102 ? -40.704 14.835 18.112 1.00 49.03 102 ALA A N 1
ATOM 823 C CA . ALA A 1 102 ? -41.329 15.318 16.898 1.00 49.03 102 ALA A CA 1
ATOM 824 C C . ALA A 1 102 ? -40.212 15.945 16.063 1.00 49.03 102 ALA A C 1
ATOM 826 O O . ALA A 1 102 ? -39.761 17.058 16.327 1.00 49.03 102 ALA A O 1
ATOM 827 N N . SER A 1 103 ? -39.721 15.195 15.078 1.00 50.94 103 SER A N 1
ATOM 828 C CA . SER A 1 103 ? -39.074 15.809 13.928 1.00 50.94 103 SER A CA 1
ATOM 829 C C . SER A 1 103 ? -40.134 16.659 13.247 1.00 50.94 103 SER A C 1
ATOM 831 O O . SER A 1 103 ? -40.895 16.118 12.460 1.00 50.94 103 SER A O 1
ATOM 833 N N . GLU A 1 104 ? -40.203 17.945 13.567 1.00 43.81 104 GLU A N 1
ATOM 834 C CA . GLU A 1 104 ? -40.540 18.984 12.601 1.00 43.81 104 GLU A CA 1
ATOM 835 C C . GLU A 1 104 ? -40.369 20.364 13.231 1.00 43.81 104 GLU A C 1
ATOM 837 O O . GLU A 1 104 ? -40.854 20.672 14.320 1.00 43.81 104 GLU A O 1
ATOM 842 N N . ARG A 1 105 ? -39.623 21.208 12.516 1.00 46.38 105 ARG A N 1
ATOM 843 C CA . ARG A 1 105 ? -39.611 22.649 12.734 1.00 46.38 105 ARG A CA 1
ATOM 844 C C . ARG A 1 105 ? -41.051 23.152 12.757 1.00 46.38 105 ARG A C 1
ATOM 846 O O . ARG A 1 105 ? -41.763 22.990 11.774 1.00 46.38 105 ARG A O 1
ATOM 853 N N . GLY A 1 106 ? -41.382 23.903 13.798 1.00 42.84 106 GLY A N 1
ATOM 854 C CA . GLY A 1 106 ? -42.464 24.874 13.738 1.00 42.84 106 GLY A CA 1
ATOM 855 C C . GLY A 1 106 ? -43.744 24.440 14.437 1.00 42.84 106 GLY A C 1
ATOM 856 O O . GLY A 1 106 ? -44.521 23.648 13.927 1.00 42.84 106 GLY A O 1
ATOM 857 N N . ASN A 1 107 ? -43.995 25.164 15.524 1.00 41.75 107 ASN A N 1
ATOM 858 C CA . ASN A 1 107 ? -45.302 25.589 16.011 1.00 41.75 107 ASN A CA 1
ATOM 859 C C . ASN A 1 107 ? -46.050 24.702 17.015 1.00 41.75 107 ASN A C 1
ATOM 861 O O . ASN A 1 107 ? -46.604 23.657 16.700 1.00 41.75 107 ASN A O 1
ATOM 865 N N . ALA A 1 108 ? -46.227 25.361 18.166 1.00 44.94 108 ALA A N 1
ATOM 866 C CA . ALA A 1 108 ? -47.451 25.448 18.950 1.00 44.94 108 ALA A CA 1
ATOM 867 C C . ALA A 1 108 ? -47.812 24.255 19.848 1.00 44.94 108 ALA A C 1
ATOM 869 O O . ALA A 1 108 ? -47.521 23.103 19.569 1.00 44.94 108 ALA A O 1
ATOM 870 N N . TYR A 1 109 ? -48.517 24.602 20.929 1.00 40.84 109 TYR A N 1
ATOM 871 C CA . TYR A 1 109 ? -49.191 23.735 21.901 1.00 40.84 109 TYR A CA 1
ATOM 872 C C . TYR A 1 109 ? -48.259 23.144 22.988 1.00 40.84 109 TYR A C 1
ATOM 874 O O . TYR A 1 109 ? -47.576 22.158 22.775 1.00 40.84 109 TYR A O 1
ATOM 882 N N . ALA A 1 110 ? -48.168 23.638 24.228 1.00 50.75 110 ALA A N 1
ATOM 883 C CA . ALA A 1 110 ? -49.066 24.506 24.989 1.00 50.75 110 ALA A CA 1
ATOM 884 C C . ALA A 1 110 ? -50.553 24.173 24.796 1.00 50.75 110 ALA A C 1
ATOM 886 O O . ALA A 1 110 ? -51.337 25.038 24.423 1.00 50.75 110 ALA A O 1
ATOM 887 N N . ALA A 1 111 ? -50.957 22.922 25.022 1.00 39.06 111 ALA A N 1
ATOM 888 C CA . ALA A 1 111 ? -52.357 22.622 25.305 1.00 39.06 111 ALA A CA 1
ATOM 889 C C . ALA A 1 111 ? -52.501 21.333 26.119 1.00 39.06 111 ALA A C 1
ATOM 891 O O . ALA A 1 111 ? -52.323 20.238 25.607 1.00 39.06 111 ALA A O 1
ATOM 892 N N . LYS A 1 112 ? -52.873 21.541 27.387 1.00 39.03 112 LYS A N 1
ATOM 893 C CA . LYS A 1 112 ? -53.744 20.712 28.231 1.00 39.03 112 LYS A CA 1
ATOM 894 C C . LYS A 1 112 ? -53.458 19.212 28.341 1.00 39.03 112 LYS A C 1
ATOM 896 O O . LYS A 1 112 ? -53.596 18.434 27.406 1.00 39.03 112 LYS A O 1
ATOM 901 N N . GLY A 1 113 ? -53.220 18.826 29.594 1.00 47.69 113 GLY A N 1
ATOM 902 C CA . GLY A 1 113 ? -53.113 17.451 30.038 1.00 47.69 113 GLY A CA 1
ATOM 903 C C . GLY A 1 113 ? -54.218 16.543 29.515 1.00 47.69 113 GLY A C 1
ATOM 904 O O . GLY A 1 113 ? -55.402 16.855 29.574 1.00 47.69 113 GLY A O 1
ATOM 905 N N . THR A 1 114 ? -53.788 15.378 29.069 1.00 39.31 114 THR A N 1
ATOM 906 C CA . THR A 1 114 ? -54.535 14.131 29.145 1.00 39.31 114 THR A CA 1
ATOM 907 C C . THR A 1 114 ? -53.491 13.043 29.365 1.00 39.31 114 THR A C 1
ATOM 909 O O . THR A 1 114 ? -52.479 12.980 28.669 1.00 39.31 114 THR A O 1
ATOM 912 N N . ALA A 1 115 ? -53.679 12.272 30.434 1.00 44.38 115 ALA A N 1
ATOM 913 C CA . ALA A 1 115 ? -52.796 11.181 30.819 1.00 44.38 115 ALA A CA 1
ATOM 914 C C . ALA A 1 115 ? -52.750 10.120 29.705 1.00 44.38 115 ALA A C 1
ATOM 916 O O . ALA A 1 115 ? -53.819 9.740 29.218 1.00 44.38 115 ALA A O 1
ATOM 917 N N . PRO A 1 116 ? -51.569 9.615 29.303 1.00 45.62 116 PRO A N 1
ATOM 918 C CA . PRO A 1 116 ? -51.516 8.532 28.344 1.00 45.62 116 PRO A CA 1
ATOM 919 C C . PRO A 1 116 ? -51.912 7.208 29.005 1.00 45.62 116 PRO A C 1
ATOM 921 O O . PRO A 1 116 ? -51.432 6.808 30.065 1.00 45.62 116 PRO A O 1
ATOM 924 N N . GLU A 1 117 ? -52.841 6.569 28.315 1.00 39.03 117 GLU A N 1
ATOM 925 C CA . GLU 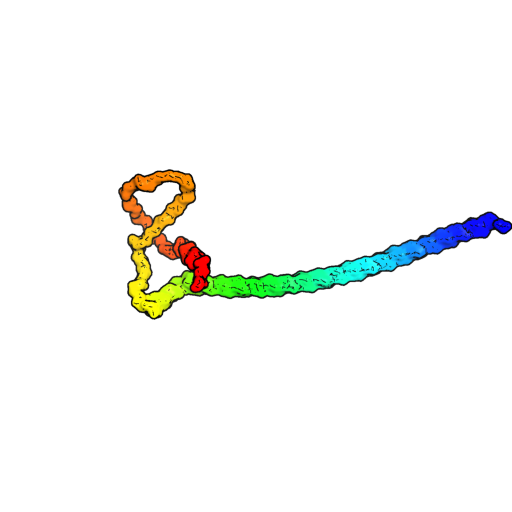A 1 117 ? -53.412 5.245 28.483 1.00 39.03 117 GLU A CA 1
ATOM 926 C C . GLU A 1 117 ? -52.351 4.143 28.673 1.00 39.03 117 GLU A C 1
ATOM 928 O O . GLU A 1 117 ? -51.281 4.153 28.058 1.00 39.03 117 GLU A O 1
ATOM 933 N N . LYS A 1 118 ? -52.668 3.175 29.545 1.00 51.44 118 LYS A N 1
ATOM 934 C CA . LYS A 1 118 ? -51.834 2.018 29.908 1.00 51.44 118 LYS A CA 1
ATOM 935 C C . LYS A 1 118 ? -51.526 1.146 28.681 1.00 51.44 118 LYS A C 1
ATOM 937 O O . LYS A 1 118 ? -52.230 0.180 28.408 1.00 51.44 118 LYS A O 1
ATOM 942 N N . SER A 1 119 ? -50.434 1.434 27.977 1.00 45.22 119 SER A N 1
ATOM 943 C CA . SER A 1 119 ? -49.877 0.530 26.967 1.00 45.22 119 SER A CA 1
ATOM 944 C C . SER A 1 119 ? -49.000 -0.522 27.643 1.00 45.22 119 SER A C 1
ATOM 946 O O . SER A 1 119 ? -48.004 -0.201 28.290 1.00 45.22 119 SER A O 1
ATOM 948 N N . GLY A 1 120 ? -49.383 -1.785 27.469 1.00 46.91 120 GLY A N 1
ATOM 949 C CA . GLY A 1 120 ? -48.782 -2.958 28.091 1.00 46.91 120 GLY A CA 1
ATOM 950 C C . GLY A 1 120 ? -47.257 -3.040 28.014 1.00 46.91 120 GLY A C 1
ATOM 951 O O . GLY A 1 120 ? -46.646 -2.688 27.008 1.00 46.91 120 GLY A O 1
ATOM 952 N N . LYS A 1 121 ? -46.694 -3.543 29.120 1.00 47.91 121 LYS A N 1
ATOM 953 C CA . LYS A 1 121 ? -45.423 -4.270 29.279 1.00 47.91 121 LYS A CA 1
ATOM 954 C C . LYS A 1 121 ? -44.466 -4.139 28.080 1.00 47.91 121 LYS A C 1
ATOM 956 O O . LYS A 1 121 ? -44.243 -5.092 27.341 1.00 47.91 121 LYS A O 1
ATOM 961 N N . LYS A 1 122 ? -43.919 -2.940 27.878 1.00 51.97 122 LYS A N 1
ATOM 962 C CA . LYS A 1 122 ? -42.801 -2.699 26.963 1.00 51.97 122 LYS A CA 1
ATOM 963 C C . LYS A 1 122 ? -41.548 -2.561 27.804 1.00 51.97 122 LYS A C 1
ATOM 965 O O . LYS A 1 122 ? -41.496 -1.707 28.686 1.00 51.97 122 LYS A O 1
ATOM 970 N N . ASP A 1 123 ? -40.584 -3.438 27.543 1.00 51.97 123 ASP A N 1
ATOM 971 C CA . ASP A 1 123 ? -39.309 -3.466 28.248 1.00 51.97 123 ASP A CA 1
ATOM 972 C C . ASP A 1 123 ? -38.635 -2.082 28.206 1.00 51.97 123 ASP A C 1
ATOM 974 O O . ASP A 1 123 ? -38.378 -1.557 27.116 1.00 51.97 123 ASP A O 1
ATOM 978 N N . PRO A 1 124 ? -38.332 -1.486 29.373 1.00 52.69 124 PRO A N 1
ATOM 979 C CA . PRO A 1 124 ? -37.890 -0.095 29.489 1.00 52.69 124 PRO A CA 1
ATOM 980 C C . PRO A 1 124 ? -36.480 0.161 28.933 1.00 52.69 124 PRO A C 1
ATOM 982 O O . PRO A 1 124 ? -36.083 1.310 28.774 1.00 52.69 124 PRO A O 1
ATOM 985 N N . PHE A 1 125 ? -35.726 -0.889 28.599 1.00 51.69 125 PHE A N 1
ATOM 986 C CA . PHE A 1 125 ? -34.328 -0.791 28.161 1.00 51.69 125 PHE A CA 1
ATOM 987 C C . PHE A 1 125 ? -34.139 -0.792 26.642 1.00 51.69 125 PHE A C 1
ATOM 989 O O . PHE A 1 125 ? -33.015 -0.700 26.159 1.00 51.69 125 PHE A O 1
ATOM 996 N N . ARG A 1 126 ? -35.217 -0.901 25.856 1.00 48.47 126 ARG A N 1
ATOM 997 C CA . ARG A 1 126 ? -35.094 -1.074 24.401 1.00 48.47 126 ARG A CA 1
ATOM 998 C C . ARG A 1 126 ? -34.738 0.218 23.645 1.00 48.47 126 ARG A C 1
ATOM 1000 O O . ARG A 1 126 ? -34.371 0.142 22.477 1.00 48.47 126 ARG A O 1
ATOM 1007 N N . HIS A 1 127 ? -34.847 1.383 24.291 1.00 48.69 127 HIS A N 1
ATOM 1008 C CA . HIS A 1 127 ? -34.713 2.698 23.643 1.00 48.69 127 HIS A CA 1
ATOM 1009 C C . HIS A 1 127 ? -33.852 3.726 24.411 1.00 48.69 127 HIS A C 1
ATOM 1011 O O . HIS A 1 127 ? -33.834 4.889 24.028 1.00 48.69 127 HIS A O 1
ATOM 1017 N N . SER A 1 128 ? -33.148 3.347 25.485 1.00 51.78 128 SER A N 1
ATOM 1018 C CA . SER A 1 128 ? -32.487 4.302 26.400 1.00 51.78 128 SER A CA 1
ATOM 1019 C C . SER A 1 128 ? -30.979 4.513 26.178 1.00 51.78 128 SER A C 1
ATOM 1021 O O . SER A 1 128 ? -30.323 5.070 27.053 1.00 51.78 128 SER A O 1
ATOM 1023 N N . ILE A 1 129 ? -30.401 4.064 25.059 1.00 53.38 129 ILE A N 1
ATOM 1024 C CA . ILE A 1 129 ? -28.935 4.081 24.861 1.00 53.38 129 ILE A CA 1
ATOM 1025 C C . ILE A 1 129 ? -28.399 5.451 24.387 1.00 53.38 129 ILE A C 1
ATOM 1027 O O . ILE A 1 129 ? -27.231 5.750 24.609 1.00 53.38 129 ILE A O 1
ATOM 1031 N N . ASP A 1 130 ? -29.235 6.338 23.841 1.00 48.34 130 ASP A N 1
ATOM 1032 C CA . ASP A 1 130 ? -28.727 7.527 23.130 1.00 48.34 130 ASP A CA 1
ATOM 1033 C C . ASP A 1 130 ? -28.346 8.739 24.001 1.00 48.34 130 ASP A C 1
ATOM 1035 O O . ASP A 1 130 ? -27.714 9.665 23.497 1.00 48.34 130 ASP A O 1
ATOM 1039 N N . LEU A 1 131 ? -28.671 8.771 25.300 1.00 47.31 131 LEU A N 1
ATOM 1040 C CA . LEU A 1 131 ? -28.398 9.968 26.116 1.00 47.31 131 LEU A CA 1
ATOM 1041 C C . LEU A 1 131 ? -26.980 9.996 26.721 1.00 47.31 131 LEU A C 1
ATOM 1043 O O . LEU A 1 131 ? -26.413 11.071 26.895 1.00 47.31 131 LEU A O 1
ATOM 1047 N N . ALA A 1 132 ? -26.378 8.833 26.995 1.00 49.31 132 ALA A N 1
ATOM 1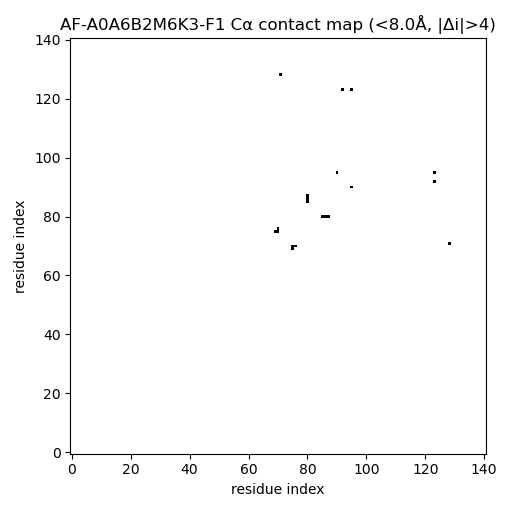048 C CA . ALA A 1 132 ? -25.044 8.746 27.607 1.00 49.31 132 ALA A CA 1
ATOM 1049 C C . ALA A 1 132 ? -23.897 9.081 26.631 1.00 49.31 132 ALA A C 1
ATOM 1051 O O . ALA A 1 132 ? -22.794 9.413 27.060 1.00 49.31 132 ALA A O 1
ATOM 1052 N N . VAL A 1 133 ? -24.161 9.045 25.321 1.00 48.22 133 VAL A N 1
ATOM 1053 C CA . VAL A 1 133 ? -23.174 9.347 24.269 1.00 48.22 133 VAL A CA 1
ATOM 1054 C C . VAL A 1 133 ? -22.876 10.852 24.169 1.00 48.22 133 VAL A C 1
ATOM 1056 O O . VAL A 1 133 ? -21.805 11.233 23.705 1.00 48.22 133 VAL A O 1
ATOM 1059 N N . MET A 1 134 ? -23.775 11.728 24.638 1.00 39.34 134 MET A N 1
ATOM 1060 C CA . MET A 1 134 ? -23.561 13.181 24.563 1.00 39.34 134 MET A CA 1
ATOM 1061 C C . MET A 1 134 ? -22.715 13.758 25.707 1.00 39.34 134 MET A C 1
ATOM 1063 O O . MET A 1 134 ? -22.081 14.792 25.510 1.00 39.34 134 MET A O 1
ATOM 1067 N N . GLU A 1 135 ? -22.648 13.109 26.873 1.00 50.78 135 GLU A N 1
ATOM 1068 C CA . GLU A 1 135 ? -21.897 13.650 28.020 1.00 50.78 135 GLU A CA 1
ATOM 1069 C C . GLU A 1 135 ? -20.383 13.389 27.915 1.00 50.78 135 GLU A C 1
ATOM 1071 O O . GLU A 1 135 ? -19.583 14.175 28.417 1.00 50.78 135 GLU A O 1
ATOM 1076 N N . SER A 1 136 ? -19.950 12.357 27.177 1.00 42.88 136 SER A N 1
ATOM 1077 C CA . SER A 1 136 ? -18.519 12.047 27.012 1.00 42.88 136 SER A CA 1
ATOM 1078 C C . SER A 1 136 ? -17.781 12.932 25.995 1.00 42.88 136 SER A C 1
ATOM 1080 O O . SER A 1 136 ? -16.614 12.670 25.707 1.00 42.88 136 SER A O 1
ATOM 1082 N N . LEU A 1 137 ? -18.445 13.936 25.411 1.00 46.22 137 LEU A N 1
ATOM 1083 C CA . LEU A 1 137 ? -17.852 14.894 24.465 1.00 46.22 137 LEU A CA 1
ATOM 1084 C C . LEU A 1 137 ? -17.533 16.257 25.095 1.00 46.22 137 LEU A C 1
ATOM 1086 O O . LEU A 1 137 ? -17.071 17.154 24.390 1.00 46.22 137 LEU A O 1
ATOM 1090 N N . VAL A 1 138 ? -17.748 16.431 26.401 1.00 48.62 138 VAL A N 1
ATOM 1091 C CA . VAL A 1 138 ? -17.305 17.639 27.104 1.00 48.62 138 VAL A CA 1
ATOM 1092 C C . VAL A 1 138 ? -15.828 17.458 27.481 1.00 48.62 138 VAL A C 1
ATOM 1094 O O . VAL A 1 138 ? -15.515 16.533 28.236 1.00 48.62 138 VAL A O 1
ATOM 1097 N N . PRO A 1 139 ? -14.899 18.278 26.953 1.00 41.38 139 PRO A N 1
ATOM 1098 C CA . PRO A 1 139 ? -13.515 18.242 27.400 1.00 41.38 139 PRO A CA 1
ATOM 1099 C C . PRO A 1 139 ? -13.465 18.622 28.882 1.00 41.38 139 PRO A C 1
ATOM 1101 O O . PRO A 1 139 ? -14.068 19.605 29.309 1.00 41.38 139 PRO A O 1
ATOM 1104 N N . ILE A 1 140 ? -12.778 17.796 29.664 1.00 51.66 140 ILE A N 1
ATOM 1105 C CA . ILE A 1 140 ? -12.415 18.110 31.042 1.00 51.66 140 ILE A CA 1
ATOM 1106 C C . ILE A 1 140 ? -11.211 19.052 30.938 1.00 51.66 140 ILE A C 1
ATOM 1108 O O . ILE A 1 140 ? -10.150 18.607 30.495 1.00 51.66 140 ILE A O 1
ATOM 1112 N N . ASP A 1 141 ? -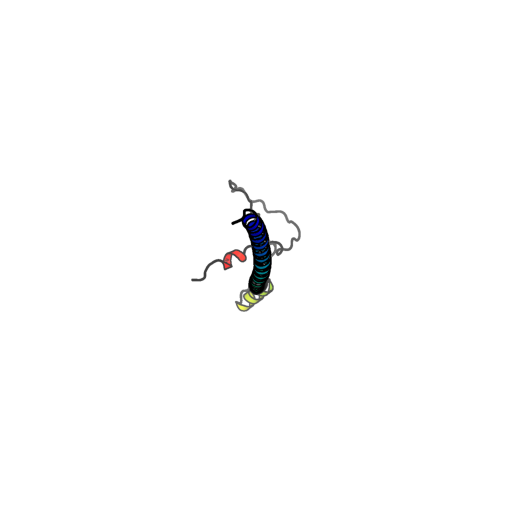11.410 20.330 31.268 1.00 43.25 141 ASP A N 1
ATOM 1113 C CA . ASP A 1 141 ? -10.325 21.297 31.502 1.00 43.25 141 ASP A CA 1
ATOM 1114 C C . ASP A 1 141 ? -9.499 20.921 32.747 1.00 43.25 141 ASP A C 1
ATOM 1116 O O . ASP A 1 141 ? -10.098 20.448 33.747 1.00 43.25 141 ASP A O 1
#

Organism: NCBI:txid2706888

Radius of gyration: 39.62 Å; Cα contacts (8 Å, |Δi|>4): 10; chains: 1; bounding box: 89×31×108 Å

Secondary structure (DSSP, 8-state):
--HHHHHHHHHHHHHHHHHHHHHHHHHHHHHHHHHHHHHHHHHHHHHHHHHHHHHHHHHHHHHHHHHHHHHHSHHHHHHHHHHTT---PPPPGGG-------------------PPP------TTSS--SSTTTGGGS---

Sequence (141 aa):
MSAMIQEETRIYTRILTLLILLAAVTVSGCLGLLWLRQKIELTAQATRSLETEIAKEERRLRYVDTKIAEIHQPLYLERQVKRLGLSLGPPKADQVVYIRWASERGNAYAAKGTAPEKSGKKDPFRHSIDLAVMESLVPID

Foldseek 3Di:
DDVPVVVVVVVVVVVVVVVVVVVVVVVVVVVVVVVVVVVVVVVVVVVVVVVVVVVVVVVVVVVVVVVLCVCLDPVNVVVVCVVVVHPDDDDDPVPDDDDDDPPDDDDDDPDDDDDDDDDDDDDSPPPPRPPVVVVVPDDDD

Nearest PDB structures (foldseek):
  7ane-assembly1_Y  TM=4.160E-01  e=8.281E+00  Leishmania major